Protein AF-A0A7Y2E2U6-F1 (afdb_monomer)

Solvent-accessible surface area (backbone atoms only — not comparable to full-atom values): 7460 Å² total; per-residue (Å²): 68,32,40,36,31,50,54,42,61,67,34,74,91,53,55,74,68,22,72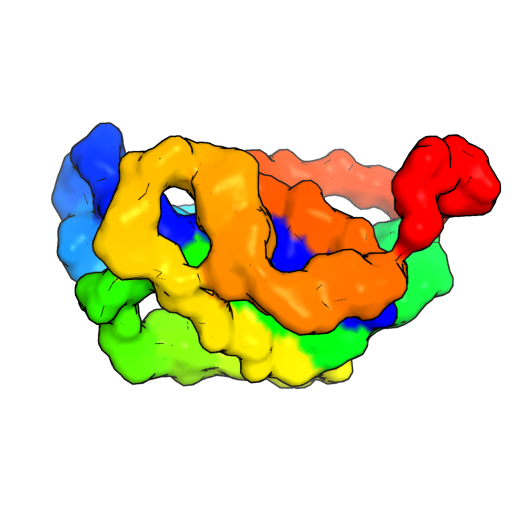,90,40,56,50,38,65,45,69,57,95,90,39,28,41,46,51,50,44,53,53,45,52,62,68,31,45,85,62,67,49,47,32,39,37,38,22,30,28,76,87,66,57,66,69,61,53,52,53,50,36,53,52,27,52,78,64,73,20,45,64,43,80,27,62,33,84,66,92,78,48,67,68,52,35,56,57,44,45,51,80,69,62,70,57,60,62,46,81,46,60,38,86,64,86,73,87,77,76,80,76,54,84,67,91,83,56,96,73,112

Secondary structure (DSSP, 8-state):
-EEEEE-----GGGTTTTTTS-GGGSEETTEEHHHHHHHHHHHH-SS---EEEEEE-TT--HHHHHHHHHHHHTTTPEEEEEE-SS---HHHHHHTTGGGGSSSEEE--TT------S----TT-S--

pLDDT: mean 88.83, std 9.14, range [44.94, 97.56]

Mean predicted aligned error: 5.04 Å

Sequence (128 aa):
MRLIIPMAGRGTRVRPHSHVTPKPLLPVCGKSMVERIVETFAAVLPRPLTEGVFVLGPDFGQDVRDQLTEICGRFDMQARFAVQETALGTAHAVACAGDALDGEGIVVFADTLFFMEPGVDLDDADVV

Radius of gyration: 14.2 Å; Cα contacts (8 Å, |Δi|>4): 212; chains: 1; bounding box: 33×37×33 Å

Structure (mmCIF, N/CA/C/O backbone):
data_AF-A0A7Y2E2U6-F1
#
_entry.id   AF-A0A7Y2E2U6-F1
#
loop_
_atom_site.group_PDB
_atom_site.id
_atom_site.type_symbol
_atom_site.label_atom_id
_atom_site.label_alt_id
_atom_site.label_comp_id
_atom_site.label_asym_id
_atom_site.label_entity_id
_atom_site.label_seq_id
_atom_site.pdbx_PDB_ins_code
_atom_site.Cartn_x
_atom_site.Cartn_y
_atom_site.Cartn_z
_atom_site.occupancy
_atom_site.B_iso_or_equiv
_atom_site.auth_seq_id
_atom_site.auth_comp_id
_atom_site.auth_asym_id
_atom_site.auth_atom_id
_atom_site.pdbx_PDB_model_num
ATOM 1 N N . MET A 1 1 ? -5.453 -7.310 -11.935 1.00 90.81 1 MET A N 1
ATOM 2 C CA . MET A 1 1 ? -5.142 -7.988 -10.652 1.00 90.81 1 MET A CA 1
ATOM 3 C C . MET A 1 1 ? -4.870 -6.940 -9.582 1.00 90.81 1 MET A C 1
ATOM 5 O O . MET A 1 1 ? -4.409 -5.853 -9.925 1.00 90.81 1 MET A O 1
ATOM 9 N N . ARG A 1 2 ? -5.176 -7.219 -8.311 1.00 94.75 2 ARG A N 1
ATOM 10 C CA . ARG A 1 2 ? -5.017 -6.246 -7.213 1.00 94.75 2 ARG A CA 1
ATOM 11 C C . ARG A 1 2 ? -3.763 -6.520 -6.386 1.00 94.75 2 ARG A C 1
ATOM 13 O O . ARG A 1 2 ? -3.442 -7.673 -6.119 1.00 94.75 2 ARG A O 1
ATOM 20 N N . LEU A 1 3 ? -3.082 -5.467 -5.949 1.00 95.75 3 LEU A N 1
ATOM 21 C CA . LEU A 1 3 ? -1.964 -5.546 -5.011 1.00 95.75 3 LEU A CA 1
ATOM 22 C C . LEU A 1 3 ? -2.402 -4.970 -3.665 1.00 95.75 3 LEU A C 1
ATOM 24 O O . LEU A 1 3 ? -2.608 -3.765 -3.546 1.00 95.75 3 LEU A O 1
ATOM 28 N N . ILE A 1 4 ? -2.553 -5.819 -2.654 1.00 96.25 4 ILE A N 1
ATOM 29 C CA . ILE A 1 4 ? -3.056 -5.445 -1.331 1.00 96.25 4 ILE A CA 1
ATOM 30 C C . ILE A 1 4 ? -1.879 -5.317 -0.369 1.00 96.25 4 ILE A C 1
ATOM 32 O O . ILE A 1 4 ? -1.147 -6.279 -0.136 1.00 96.25 4 ILE A O 1
ATOM 36 N N . ILE A 1 5 ? -1.704 -4.133 0.215 1.00 95.62 5 ILE A N 1
ATOM 37 C CA . ILE A 1 5 ? -0.571 -3.804 1.081 1.00 95.62 5 ILE A CA 1
ATOM 38 C C . ILE A 1 5 ? -1.087 -3.354 2.454 1.00 95.62 5 ILE A C 1
ATOM 40 O O . ILE A 1 5 ? -1.477 -2.194 2.640 1.00 95.62 5 ILE A O 1
ATOM 44 N N . PRO A 1 6 ? -1.087 -4.255 3.455 1.00 94.62 6 PRO A N 1
ATOM 45 C CA . PRO A 1 6 ? -1.393 -3.894 4.829 1.00 94.62 6 PRO A CA 1
ATOM 46 C C . PRO A 1 6 ? -0.298 -3.007 5.429 1.00 94.62 6 PRO A C 1
ATOM 48 O O . PRO A 1 6 ? 0.846 -3.436 5.587 1.00 94.62 6 PRO A O 1
ATOM 51 N N . MET A 1 7 ? -0.643 -1.772 5.800 1.00 91.75 7 MET A N 1
ATOM 52 C CA . MET A 1 7 ? 0.312 -0.787 6.322 1.00 91.75 7 MET A CA 1
ATOM 53 C C . MET A 1 7 ? -0.229 0.071 7.477 1.00 91.75 7 MET A C 1
ATOM 55 O O . MET A 1 7 ? 0.307 1.134 7.783 1.00 91.75 7 MET A O 1
ATOM 59 N N . ALA A 1 8 ? -1.252 -0.415 8.180 1.00 89.31 8 ALA A N 1
ATOM 60 C CA . ALA A 1 8 ? -1.882 0.300 9.288 1.00 89.31 8 ALA A CA 1
ATOM 61 C C . ALA A 1 8 ? -1.017 0.398 10.560 1.00 89.31 8 ALA A C 1
ATOM 63 O O . ALA A 1 8 ? -1.297 1.186 11.464 1.00 89.31 8 ALA A O 1
ATOM 64 N N . GLY A 1 9 ? 0.059 -0.387 10.645 1.00 85.38 9 GLY A N 1
ATOM 65 C CA . GLY A 1 9 ? 0.958 -0.388 11.793 1.00 85.38 9 GLY A CA 1
ATOM 66 C C . GLY A 1 9 ? 1.727 0.928 11.957 1.00 85.38 9 GLY A C 1
ATOM 67 O O . GLY A 1 9 ? 2.424 1.382 11.054 1.00 85.38 9 GLY A O 1
ATOM 68 N N . ARG A 1 10 ? 1.721 1.480 13.176 1.00 81.69 10 ARG A N 1
ATOM 69 C CA . ARG A 1 10 ? 2.420 2.733 13.543 1.00 81.69 10 ARG A CA 1
ATOM 70 C C . ARG A 1 10 ? 3.957 2.662 13.546 1.00 81.69 10 ARG A C 1
ATOM 72 O O . ARG A 1 10 ? 4.613 3.625 13.931 1.00 81.69 10 ARG A O 1
ATOM 79 N N . GLY A 1 11 ? 4.555 1.517 13.205 1.00 84.31 11 GLY A N 1
ATOM 80 C CA . GLY A 1 11 ? 6.012 1.367 13.093 1.00 84.31 11 GLY A CA 1
ATOM 81 C C . GLY A 1 11 ? 6.800 1.791 14.342 1.00 84.31 11 GLY A C 1
ATOM 82 O O . GLY A 1 11 ? 7.882 2.354 14.213 1.00 84.31 11 GLY A O 1
ATOM 83 N N . THR A 1 12 ? 6.279 1.568 15.552 1.00 88.31 12 THR A N 1
ATOM 84 C CA . THR A 1 12 ? 6.804 2.178 16.794 1.00 88.31 12 THR A CA 1
ATOM 85 C C . THR A 1 12 ? 8.269 1.852 17.092 1.00 88.31 12 THR A C 1
ATOM 87 O O . THR A 1 12 ? 8.958 2.666 17.699 1.00 88.31 12 THR A O 1
ATOM 90 N N . ARG A 1 13 ? 8.761 0.701 16.622 1.00 90.25 13 ARG A N 1
ATOM 91 C CA . ARG A 1 13 ? 10.153 0.251 16.795 1.00 90.25 13 ARG A CA 1
ATOM 92 C C . ARG A 1 13 ? 11.183 1.094 16.037 1.00 90.25 13 ARG A C 1
ATOM 94 O O . ARG A 1 13 ? 12.347 1.059 16.403 1.00 90.25 13 ARG A O 1
ATOM 101 N N . VAL A 1 14 ? 10.772 1.823 14.995 1.00 89.81 14 VAL A N 1
ATOM 102 C CA . VAL A 1 14 ? 11.668 2.655 14.163 1.00 89.81 14 VAL A CA 1
ATOM 103 C C . VAL A 1 14 ? 11.455 4.154 14.387 1.00 89.81 14 VAL A C 1
ATOM 105 O O . VAL A 1 14 ? 11.841 4.985 13.567 1.00 89.81 14 VAL A O 1
ATOM 108 N N . ARG A 1 15 ? 10.824 4.527 15.504 1.00 90.44 15 ARG A N 1
ATOM 109 C CA . ARG A 1 15 ? 10.749 5.930 15.925 1.00 90.44 15 ARG A CA 1
ATOM 110 C C . ARG A 1 15 ? 12.162 6.475 16.197 1.00 90.44 15 ARG A C 1
ATOM 112 O O . ARG A 1 15 ? 13.003 5.717 16.675 1.00 90.44 15 ARG A O 1
ATOM 119 N N . PRO A 1 16 ? 12.426 7.767 15.917 1.00 92.00 16 PRO A N 1
ATOM 120 C CA . PRO A 1 16 ? 11.468 8.815 15.538 1.00 92.00 16 PRO A CA 1
ATOM 121 C C . PRO A 1 16 ? 11.091 8.849 14.048 1.00 92.00 16 PRO A C 1
ATOM 123 O O . PRO A 1 16 ? 10.173 9.579 13.688 1.00 92.00 16 PRO A O 1
ATOM 126 N N . HIS A 1 17 ? 11.728 8.050 13.187 1.00 89.06 17 HIS A N 1
ATOM 127 C CA . HIS A 1 17 ? 11.501 8.100 11.737 1.00 89.06 17 HIS A CA 1
ATOM 128 C C . HIS A 1 17 ? 10.042 7.827 11.350 1.00 89.06 17 HIS A C 1
ATOM 130 O O . HIS A 1 17 ? 9.505 8.488 10.471 1.00 89.06 17 HIS A O 1
ATOM 136 N N . SER A 1 18 ? 9.370 6.915 12.057 1.00 88.25 18 SER A N 1
ATOM 137 C CA . SER A 1 18 ? 7.958 6.586 11.823 1.00 88.25 18 SER A CA 1
ATOM 138 C C . SER A 1 18 ? 6.946 7.472 12.560 1.00 88.25 18 SER A C 1
ATOM 140 O O . SER A 1 18 ? 5.766 7.130 12.630 1.00 88.25 18 SER A O 1
ATOM 142 N N . HIS A 1 19 ? 7.379 8.570 13.190 1.00 84.00 19 HIS A N 1
ATOM 143 C CA . HIS A 1 19 ? 6.476 9.393 14.000 1.00 84.00 19 HIS A CA 1
ATOM 144 C C . HIS A 1 19 ? 5.466 10.172 13.148 1.00 84.00 19 HIS A C 1
ATOM 146 O O . HIS A 1 19 ? 4.302 10.268 13.523 1.00 84.00 19 HIS A O 1
ATOM 152 N N . VAL A 1 20 ? 5.919 10.723 12.020 1.00 81.25 20 VAL A N 1
ATOM 153 C CA . VAL A 1 20 ? 5.102 11.537 11.098 1.00 81.25 20 VAL A CA 1
ATOM 154 C C . VAL A 1 20 ? 4.956 10.905 9.713 1.00 81.25 20 VAL A C 1
ATOM 156 O O . VAL A 1 20 ? 4.101 11.311 8.938 1.00 81.25 20 VAL A O 1
ATOM 159 N N . THR A 1 21 ? 5.761 9.886 9.412 1.00 84.44 21 THR A N 1
ATOM 160 C CA . THR A 1 21 ? 5.754 9.169 8.135 1.00 84.44 21 THR A CA 1
ATOM 161 C C . THR A 1 21 ? 5.490 7.689 8.408 1.00 84.44 21 THR A C 1
ATOM 163 O O . THR A 1 21 ? 6.174 7.109 9.253 1.00 84.44 21 THR A O 1
ATOM 166 N N . PRO A 1 22 ? 4.533 7.029 7.730 1.00 87.50 22 PRO A N 1
ATOM 167 C CA . PRO A 1 22 ? 4.351 5.587 7.871 1.00 87.50 22 PRO A CA 1
ATOM 168 C C . PRO A 1 22 ? 5.658 4.846 7.576 1.00 87.50 22 PRO A C 1
ATOM 170 O O . PRO A 1 22 ? 6.342 5.187 6.612 1.00 87.50 22 PRO A O 1
ATOM 173 N N . LYS A 1 23 ? 5.977 3.788 8.343 1.00 90.38 23 LYS A N 1
ATOM 174 C CA . LYS A 1 23 ? 7.172 2.955 8.090 1.00 90.38 23 LYS A CA 1
ATOM 175 C C . LYS A 1 23 ? 7.304 2.611 6.596 1.00 90.38 23 LYS A C 1
ATOM 177 O O . LYS A 1 23 ? 8.380 2.857 6.070 1.00 90.38 23 LYS A O 1
ATOM 182 N N . PRO A 1 24 ? 6.256 2.143 5.890 1.00 91.19 24 PRO A N 1
ATOM 183 C CA . PRO A 1 24 ? 6.378 1.750 4.482 1.00 91.19 24 PRO A CA 1
ATOM 184 C C . PRO A 1 24 ? 6.719 2.875 3.496 1.00 91.19 24 PRO A C 1
ATOM 186 O O . PRO A 1 24 ? 7.220 2.604 2.406 1.00 91.19 24 PRO A O 1
ATOM 189 N N . LEU A 1 25 ? 6.496 4.135 3.874 1.00 92.12 25 LEU A N 1
ATOM 190 C CA . LEU A 1 25 ? 6.876 5.292 3.063 1.00 92.12 25 LEU A CA 1
ATOM 191 C C . LEU A 1 25 ? 8.295 5.796 3.352 1.00 92.12 25 LEU A C 1
ATOM 193 O O . LEU A 1 25 ? 8.784 6.675 2.645 1.00 92.12 25 LEU A O 1
ATOM 197 N N . LEU A 1 26 ? 8.984 5.233 4.350 1.00 92.31 26 LEU A N 1
ATOM 198 C CA . LEU A 1 26 ? 10.376 5.582 4.612 1.00 92.31 26 LEU A CA 1
ATOM 199 C C . LEU A 1 26 ? 11.265 5.180 3.422 1.00 92.31 26 LEU A C 1
ATOM 201 O O . LEU A 1 26 ? 11.112 4.076 2.884 1.00 92.31 26 LEU A O 1
ATOM 205 N N . PRO A 1 27 ? 12.205 6.051 3.012 1.00 92.06 27 PRO A N 1
ATOM 206 C CA . PRO A 1 27 ? 13.066 5.784 1.874 1.00 92.06 27 PRO A CA 1
ATOM 207 C C . PRO A 1 27 ? 14.115 4.718 2.204 1.00 92.06 27 PRO A C 1
ATOM 209 O O . PRO A 1 27 ? 14.798 4.776 3.225 1.00 92.06 27 PRO A O 1
ATOM 212 N N . VAL A 1 28 ? 14.295 3.783 1.277 1.00 90.12 28 VAL A N 1
ATOM 213 C CA . VAL A 1 28 ? 15.370 2.792 1.251 1.00 90.12 28 VAL A CA 1
ATOM 214 C C . VAL A 1 28 ? 16.088 2.936 -0.087 1.00 90.12 28 VAL A C 1
ATOM 216 O O . VAL A 1 28 ? 15.506 2.711 -1.151 1.00 90.12 28 VAL A O 1
ATOM 219 N N . CYS A 1 29 ? 17.353 3.360 -0.049 1.00 89.88 29 CYS A N 1
ATOM 220 C CA . CYS A 1 29 ? 18.163 3.641 -1.242 1.00 89.88 29 CYS A CA 1
ATOM 221 C C . CYS A 1 29 ? 17.440 4.555 -2.258 1.00 89.88 29 CYS A C 1
ATOM 223 O O . CYS A 1 29 ? 17.352 4.227 -3.438 1.00 89.88 29 CYS A O 1
ATOM 225 N N . GLY A 1 30 ? 16.857 5.664 -1.785 1.00 91.12 30 GLY A N 1
ATOM 226 C CA . GLY A 1 30 ? 16.251 6.710 -2.624 1.00 91.12 30 GLY A CA 1
ATOM 227 C C . GLY A 1 30 ? 14.793 6.500 -3.059 1.00 91.12 30 GLY A C 1
ATOM 228 O O . GLY A 1 30 ? 14.204 7.437 -3.582 1.00 91.12 30 GLY A O 1
ATOM 229 N N . LYS A 1 31 ? 14.195 5.328 -2.809 1.00 93.19 31 LYS A N 1
ATOM 230 C CA . LYS A 1 31 ? 12.777 5.022 -3.096 1.00 93.19 31 LYS A CA 1
ATOM 231 C C . LYS A 1 31 ? 12.068 4.544 -1.837 1.00 93.19 31 LYS A C 1
ATOM 233 O O . LYS A 1 31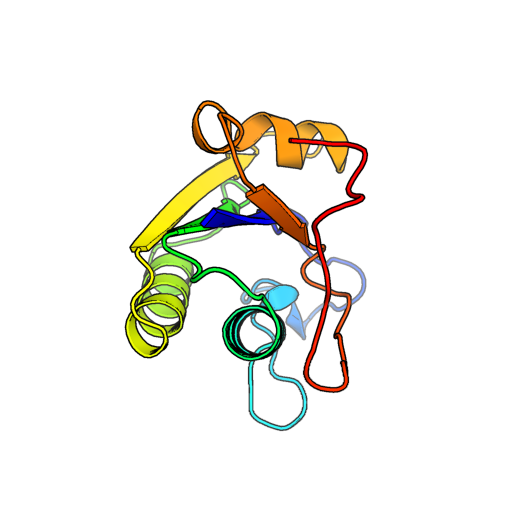 ? 12.714 3.927 -0.988 1.00 93.19 31 LYS A O 1
ATOM 238 N N . SER A 1 32 ? 10.768 4.792 -1.699 1.00 93.94 32 SER A N 1
ATOM 239 C CA . SER A 1 32 ? 10.014 4.263 -0.546 1.00 93.94 32 SER A CA 1
ATOM 240 C C . SER A 1 32 ? 9.897 2.732 -0.598 1.00 93.94 32 SER A C 1
ATOM 242 O O . SER A 1 32 ? 10.008 2.136 -1.672 1.00 93.94 32 SER A O 1
ATOM 244 N N . MET A 1 33 ? 9.678 2.067 0.544 1.00 93.50 33 MET A N 1
ATOM 245 C CA . MET A 1 33 ? 9.488 0.606 0.545 1.00 93.50 33 MET A CA 1
ATOM 246 C C . MET A 1 33 ? 8.260 0.197 -0.275 1.00 93.50 33 MET A C 1
ATOM 248 O O . MET A 1 33 ? 8.349 -0.745 -1.059 1.00 93.50 33 MET A O 1
ATOM 252 N N . VAL A 1 34 ? 7.154 0.941 -0.165 1.00 93.94 34 VAL A N 1
ATOM 253 C CA . VAL A 1 3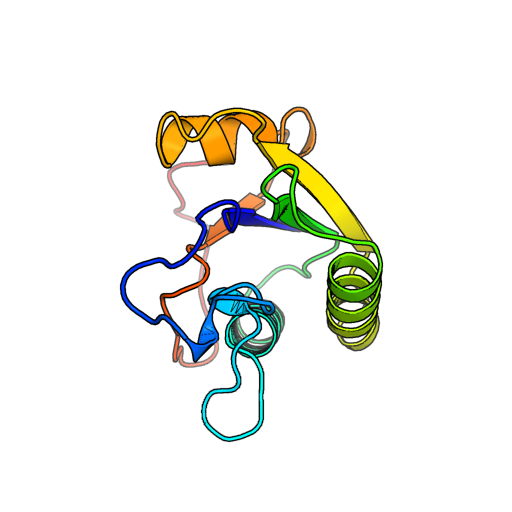4 ? 5.944 0.693 -0.971 1.00 93.94 34 VAL A CA 1
ATOM 254 C C . VAL A 1 34 ? 6.216 0.855 -2.461 1.00 93.94 34 VAL A C 1
ATOM 256 O O . VAL A 1 34 ? 5.831 -0.007 -3.238 1.00 93.94 34 VAL A O 1
ATOM 259 N N . GLU A 1 35 ? 6.904 1.920 -2.866 1.00 94.50 35 GLU A N 1
ATOM 260 C CA . GLU A 1 35 ? 7.254 2.140 -4.272 1.00 94.50 35 GLU A CA 1
ATOM 261 C C . GLU A 1 35 ? 8.060 0.979 -4.852 1.00 94.50 35 GLU A C 1
ATOM 263 O O . GLU A 1 35 ? 7.762 0.528 -5.952 1.00 94.50 35 GLU A O 1
ATOM 268 N N . ARG A 1 36 ? 9.030 0.452 -4.098 1.00 93.62 36 ARG A N 1
A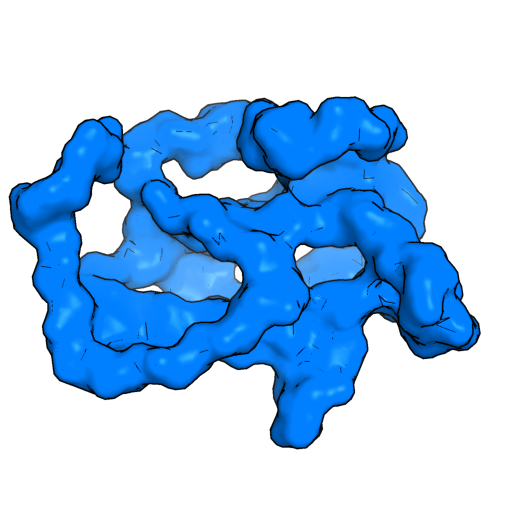TOM 269 C CA . ARG A 1 36 ? 9.808 -0.720 -4.522 1.00 93.62 36 ARG A CA 1
ATOM 270 C C . ARG A 1 36 ? 8.945 -1.965 -4.665 1.00 93.62 36 ARG A C 1
ATOM 272 O O . ARG A 1 36 ? 9.148 -2.728 -5.597 1.00 93.62 36 ARG A O 1
ATOM 279 N N . ILE A 1 37 ? 7.999 -2.176 -3.752 1.00 93.31 37 ILE A N 1
ATOM 280 C CA . ILE A 1 37 ? 7.060 -3.298 -3.837 1.00 93.31 37 ILE A CA 1
ATOM 281 C C . ILE A 1 37 ? 6.213 -3.161 -5.106 1.00 93.31 37 ILE A C 1
ATOM 283 O O . ILE A 1 37 ? 6.176 -4.089 -5.907 1.00 93.31 37 ILE A O 1
ATOM 287 N N . VAL A 1 38 ? 5.589 -2.001 -5.326 1.00 93.38 38 VAL A N 1
ATOM 288 C CA . VAL A 1 38 ? 4.775 -1.751 -6.526 1.00 93.38 38 VAL A CA 1
ATOM 289 C C . VAL A 1 38 ? 5.603 -1.958 -7.797 1.00 93.38 38 VAL A C 1
ATOM 291 O O . VAL A 1 38 ? 5.170 -2.691 -8.678 1.00 93.38 38 VAL A O 1
ATOM 294 N N . GLU A 1 39 ? 6.816 -1.402 -7.858 1.00 92.69 39 GLU A N 1
ATOM 295 C CA . GLU A 1 39 ? 7.741 -1.558 -8.988 1.00 92.69 39 GLU A CA 1
ATOM 296 C C . GLU A 1 39 ? 8.103 -3.024 -9.252 1.00 92.69 39 GLU A C 1
ATOM 298 O O . GLU A 1 39 ? 7.991 -3.488 -10.386 1.00 92.69 39 GLU A O 1
ATOM 303 N N . THR A 1 40 ? 8.502 -3.769 -8.215 1.00 91.06 40 THR A N 1
ATOM 304 C CA . THR A 1 40 ? 8.881 -5.179 -8.357 1.00 91.06 40 THR A CA 1
ATOM 305 C C . THR A 1 40 ? 7.708 -6.004 -8.877 1.00 91.06 40 THR A C 1
ATOM 307 O O . THR A 1 40 ? 7.860 -6.725 -9.859 1.00 91.06 40 THR A O 1
ATOM 310 N N . PHE A 1 41 ? 6.530 -5.897 -8.259 1.00 90.88 41 PHE A N 1
ATOM 311 C CA . PHE A 1 41 ? 5.380 -6.709 -8.659 1.00 90.88 41 PHE A CA 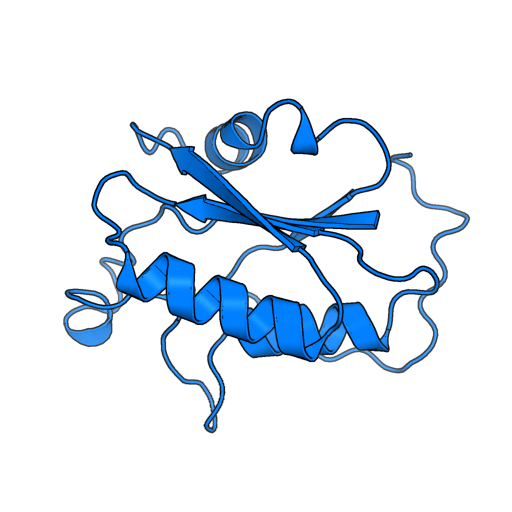1
ATOM 312 C C . PHE A 1 41 ? 4.805 -6.285 -10.017 1.00 90.88 41 PHE A C 1
ATOM 314 O O . PHE A 1 41 ? 4.401 -7.151 -10.789 1.00 90.88 41 PHE A O 1
ATOM 321 N N . ALA A 1 42 ? 4.836 -4.997 -10.366 1.00 90.06 42 ALA A N 1
ATOM 322 C CA . ALA A 1 42 ? 4.459 -4.546 -11.705 1.00 90.06 42 ALA A CA 1
ATOM 323 C C . ALA A 1 42 ? 5.385 -5.111 -12.799 1.00 90.06 42 ALA A C 1
ATOM 325 O O . ALA A 1 42 ? 4.929 -5.353 -13.913 1.00 90.06 42 ALA A O 1
ATOM 326 N N . ALA A 1 43 ? 6.666 -5.340 -12.490 1.00 89.00 43 ALA A N 1
ATOM 327 C CA . ALA A 1 43 ? 7.643 -5.846 -13.452 1.00 89.00 43 ALA A CA 1
ATOM 328 C C . ALA A 1 43 ? 7.634 -7.375 -13.622 1.00 89.00 43 ALA A C 1
ATOM 330 O O . ALA A 1 43 ? 7.965 -7.867 -14.699 1.00 89.00 43 ALA A O 1
ATOM 331 N N . VAL A 1 44 ? 7.322 -8.132 -12.565 1.00 87.25 44 VAL A N 1
ATOM 332 C CA . VAL A 1 44 ? 7.531 -9.595 -12.551 1.00 87.25 44 VAL A CA 1
ATOM 333 C C . VAL A 1 44 ? 6.270 -10.420 -12.761 1.00 87.25 44 VAL A C 1
ATOM 335 O O . VAL A 1 44 ? 6.374 -11.598 -13.102 1.00 87.25 44 VAL A O 1
ATOM 338 N N . LEU A 1 45 ? 5.094 -9.835 -12.526 1.00 86.25 45 LEU A N 1
ATOM 339 C CA . LEU A 1 45 ? 3.842 -10.568 -12.615 1.00 86.25 45 LEU A CA 1
ATOM 340 C C . LEU A 1 45 ? 3.429 -10.766 -14.080 1.00 86.25 45 LEU A C 1
ATOM 342 O O . LEU A 1 45 ? 3.518 -9.831 -14.875 1.00 86.25 45 LEU A O 1
ATOM 346 N N . PRO A 1 46 ? 2.906 -11.951 -14.441 1.00 82.12 46 PRO A N 1
ATOM 347 C CA . PRO A 1 46 ? 2.509 -12.259 -15.816 1.00 82.12 46 PRO A CA 1
ATOM 348 C C . PRO A 1 46 ? 1.259 -11.485 -16.261 1.00 82.12 46 PRO A C 1
ATOM 350 O O . PRO A 1 46 ? 0.990 -11.354 -17.454 1.00 82.12 46 PRO A O 1
ATOM 353 N N . ARG A 1 47 ? 0.478 -10.972 -15.302 1.00 86.50 47 ARG A N 1
ATOM 354 C CA . ARG A 1 47 ? -0.741 -10.188 -15.521 1.00 86.50 47 ARG A CA 1
ATOM 355 C C . ARG A 1 47 ? -0.575 -8.791 -14.917 1.00 86.50 47 ARG A C 1
ATOM 357 O O . ARG A 1 47 ? -0.042 -8.682 -13.811 1.00 86.50 47 ARG A O 1
ATOM 364 N N . PRO A 1 48 ? -1.072 -7.731 -15.579 1.00 89.62 48 PRO A N 1
ATOM 365 C CA . PRO A 1 48 ? -0.918 -6.373 -15.082 1.00 89.62 48 PRO A CA 1
ATOM 366 C C . PRO A 1 48 ? -1.688 -6.155 -13.776 1.00 89.62 48 PRO A C 1
ATOM 368 O O . PRO A 1 48 ? -2.828 -6.611 -13.579 1.00 89.62 48 PRO A O 1
ATOM 371 N N . LEU A 1 49 ? -1.056 -5.400 -12.885 1.00 93.50 49 LEU A N 1
ATOM 372 C CA . LEU A 1 49 ? -1.719 -4.838 -11.723 1.00 93.50 49 LEU A CA 1
ATOM 373 C C . LEU A 1 49 ? -2.619 -3.687 -12.173 1.00 93.50 49 LEU A C 1
ATOM 375 O O . LEU A 1 49 ? -2.210 -2.833 -12.947 1.00 93.50 49 LEU A O 1
ATOM 379 N N . THR A 1 50 ? -3.856 -3.677 -11.691 1.00 95.12 50 THR A N 1
ATOM 380 C CA . THR A 1 50 ? -4.861 -2.659 -12.034 1.00 95.12 50 THR A CA 1
ATOM 381 C C . THR A 1 50 ? -5.168 -1.746 -10.853 1.00 95.12 50 THR A C 1
ATOM 383 O O . THR A 1 50 ? -5.581 -0.606 -11.042 1.00 95.12 50 THR A O 1
ATOM 386 N N . GLU A 1 51 ? -4.974 -2.238 -9.627 1.00 96.06 51 GLU A N 1
ATOM 387 C CA . GLU A 1 51 ? -5.303 -1.514 -8.401 1.00 96.06 51 GLU A CA 1
ATOM 388 C C . GLU A 1 51 ? -4.288 -1.818 -7.292 1.00 96.06 51 GLU A C 1
ATOM 390 O O . GLU A 1 51 ? -3.952 -2.980 -7.053 1.00 96.06 51 GLU A O 1
ATOM 395 N N . GLY A 1 52 ? -3.814 -0.774 -6.613 1.00 97.06 52 GLY A N 1
ATOM 396 C CA . GLY A 1 52 ? -3.059 -0.848 -5.366 1.00 97.06 52 GLY A CA 1
ATOM 397 C C . GLY A 1 52 ? -3.974 -0.525 -4.187 1.00 97.06 52 GLY A C 1
ATOM 398 O O . GLY A 1 52 ? -4.486 0.589 -4.085 1.00 97.06 52 GLY A O 1
ATOM 399 N N . VAL A 1 53 ? -4.187 -1.492 -3.300 1.00 97.06 53 VAL A N 1
ATOM 400 C CA . VAL A 1 53 ? -5.089 -1.392 -2.149 1.00 97.06 53 VAL A CA 1
ATOM 401 C C . VAL A 1 53 ? -4.261 -1.236 -0.883 1.00 97.06 53 VAL A C 1
ATOM 403 O O . VAL A 1 53 ? -3.635 -2.185 -0.411 1.00 97.06 53 VAL A O 1
ATOM 406 N N . PHE A 1 54 ? -4.267 -0.044 -0.299 1.00 96.25 54 PHE A N 1
ATOM 407 C CA . PHE A 1 54 ? -3.472 0.271 0.885 1.00 96.25 54 PHE A CA 1
ATOM 408 C C . PHE A 1 54 ? -4.357 0.290 2.125 1.00 96.25 54 PHE A C 1
ATOM 410 O O . PHE A 1 54 ? -5.284 1.098 2.225 1.00 96.25 54 PHE A O 1
ATOM 417 N N . VAL A 1 55 ? -4.063 -0.584 3.089 1.00 95.50 55 VAL A N 1
ATOM 418 C CA . VAL A 1 55 ? -4.783 -0.608 4.369 1.00 95.50 55 VAL A CA 1
ATOM 419 C C . VAL A 1 55 ? -4.038 0.274 5.359 1.00 95.50 55 VAL A C 1
ATOM 421 O O . VAL A 1 55 ? -2.951 -0.078 5.822 1.00 95.50 55 VAL A O 1
ATOM 424 N N . LEU A 1 56 ? -4.623 1.421 5.673 1.00 93.62 56 LEU A N 1
ATOM 425 C CA . LEU A 1 56 ? -4.057 2.474 6.509 1.00 93.62 56 LEU A CA 1
ATOM 426 C C . LEU A 1 56 ? -4.663 2.434 7.919 1.00 93.62 56 LEU A C 1
ATOM 428 O O . LEU A 1 56 ? -5.787 1.992 8.111 1.00 93.62 56 LEU A O 1
ATOM 432 N N . GLY A 1 57 ? -3.925 2.907 8.920 1.00 91.06 57 GLY A N 1
ATOM 433 C CA . GLY A 1 57 ? -4.491 3.255 10.223 1.00 91.06 57 GLY A CA 1
ATOM 434 C C . GLY A 1 57 ? -5.252 4.588 10.154 1.00 91.06 57 GLY A C 1
ATOM 435 O O . GLY A 1 57 ? -5.036 5.358 9.212 1.00 91.06 57 GLY A O 1
ATOM 436 N N . PRO A 1 58 ? -6.097 4.898 11.151 1.00 87.69 58 PRO A N 1
ATOM 437 C CA . PRO A 1 58 ? -6.956 6.089 11.142 1.00 87.69 58 PRO A CA 1
ATOM 438 C C . PRO A 1 58 ? -6.172 7.408 11.180 1.00 87.69 58 PRO A C 1
ATOM 440 O O . PRO A 1 58 ? -6.665 8.443 10.747 1.00 87.69 58 PRO A O 1
ATOM 443 N N . ASP A 1 59 ? -4.930 7.372 11.664 1.00 83.19 59 ASP A N 1
ATOM 444 C CA . ASP A 1 59 ? -4.095 8.560 11.859 1.00 83.19 59 ASP A CA 1
ATOM 445 C C . ASP A 1 59 ? -3.386 9.049 10.584 1.00 83.19 59 ASP A C 1
ATOM 447 O O . ASP A 1 59 ? -2.674 10.054 10.626 1.00 83.19 59 ASP A O 1
ATOM 451 N N . PHE A 1 60 ? -3.496 8.332 9.460 1.00 80.56 60 PHE A N 1
ATOM 452 C CA . PHE A 1 60 ? -2.782 8.704 8.238 1.00 80.56 60 PHE A CA 1
ATOM 453 C C . PHE A 1 60 ? -3.576 9.716 7.402 1.00 80.56 60 PHE A C 1
ATOM 455 O O . PHE A 1 60 ? -4.693 9.446 6.959 1.00 80.56 60 PHE A O 1
ATOM 462 N N . GLY A 1 61 ? -2.965 10.886 7.187 1.00 84.19 61 GLY A N 1
ATOM 463 C CA . GLY A 1 61 ? -3.561 12.028 6.491 1.00 84.19 61 GLY A CA 1
ATOM 464 C C . GLY A 1 61 ? -3.562 11.935 4.960 1.00 84.19 61 GLY A C 1
ATOM 465 O O . GLY A 1 61 ? -3.142 10.938 4.370 1.00 84.19 61 GLY A O 1
ATOM 466 N N . GLN A 1 62 ? -4.036 13.010 4.321 1.00 90.88 62 GLN A N 1
ATOM 467 C CA . GLN A 1 62 ? -4.189 13.109 2.865 1.00 90.88 62 GLN A CA 1
ATOM 468 C C . GLN A 1 62 ? -2.851 12.998 2.118 1.00 90.88 62 GLN A C 1
ATOM 470 O O . GLN A 1 62 ? -2.789 12.278 1.130 1.00 90.88 62 GLN A O 1
ATOM 475 N N . ASP A 1 63 ? -1.770 13.578 2.645 1.00 92.19 63 ASP A N 1
ATOM 476 C CA . ASP A 1 63 ? -0.438 13.542 2.016 1.00 92.19 63 ASP A CA 1
ATOM 477 C C . ASP A 1 63 ? 0.045 12.108 1.724 1.00 92.19 63 ASP A C 1
ATOM 479 O O . ASP A 1 63 ? 0.630 11.827 0.679 1.00 92.19 63 ASP A O 1
ATOM 483 N N . VAL A 1 64 ? -0.246 11.167 2.632 1.00 92.25 64 VAL A N 1
ATOM 484 C CA . VAL A 1 64 ? 0.073 9.739 2.456 1.00 92.25 64 VAL A CA 1
ATOM 485 C C . VAL A 1 64 ? -0.719 9.151 1.288 1.00 92.25 64 VAL A C 1
ATOM 487 O O . VAL A 1 64 ? -0.174 8.381 0.500 1.00 92.25 64 VAL A O 1
ATOM 490 N N . ARG A 1 65 ? -2.001 9.506 1.163 1.00 94.50 65 ARG A N 1
ATOM 491 C CA . ARG A 1 65 ? -2.875 9.035 0.079 1.00 94.50 65 ARG A CA 1
ATOM 492 C C . ARG A 1 65 ? -2.443 9.614 -1.263 1.00 94.50 65 ARG A C 1
ATOM 494 O O . ARG A 1 65 ? -2.412 8.878 -2.246 1.00 94.50 65 ARG A O 1
ATOM 501 N N . ASP A 1 66 ? -2.055 10.882 -1.292 1.00 96.06 66 ASP A N 1
ATOM 502 C CA . ASP A 1 66 ? -1.577 11.551 -2.502 1.00 96.06 66 ASP A CA 1
ATOM 503 C C . ASP A 1 66 ? -0.280 10.904 -3.000 1.00 96.06 66 ASP A C 1
ATOM 505 O O . ASP A 1 66 ? -0.199 10.509 -4.163 1.00 96.06 66 ASP A O 1
ATOM 509 N N . GLN A 1 67 ? 0.686 10.665 -2.104 1.00 95.12 67 GLN A N 1
ATOM 510 C CA . GLN A 1 67 ? 1.935 9.982 -2.453 1.00 95.12 67 GLN A CA 1
ATOM 511 C C . GLN A 1 67 ? 1.693 8.556 -2.977 1.00 95.12 67 GLN A C 1
ATOM 513 O O . GLN A 1 67 ? 2.306 8.134 -3.956 1.00 95.12 67 GLN A O 1
ATOM 518 N N . LEU A 1 68 ? 0.794 7.795 -2.346 1.00 96.06 68 LEU A N 1
ATOM 519 C CA . LEU A 1 68 ? 0.442 6.442 -2.796 1.00 96.06 68 LEU A CA 1
ATOM 520 C C . LEU A 1 68 ? -0.288 6.451 -4.148 1.00 96.06 68 LEU A C 1
ATOM 522 O O . LEU A 1 68 ? -0.070 5.558 -4.969 1.00 96.06 68 LEU A O 1
ATOM 526 N N . THR A 1 69 ? -1.111 7.471 -4.396 1.00 97.50 69 THR A N 1
ATOM 527 C CA . THR A 1 69 ? -1.789 7.684 -5.682 1.00 97.50 69 THR A CA 1
ATOM 528 C C . THR A 1 69 ? -0.783 8.005 -6.781 1.00 97.50 69 THR A C 1
ATOM 530 O O . THR A 1 69 ? -0.845 7.406 -7.852 1.00 97.50 69 THR A O 1
ATOM 533 N N . GLU A 1 70 ? 0.191 8.877 -6.507 1.00 97.56 70 GLU A N 1
ATOM 534 C CA . GLU A 1 70 ? 1.285 9.180 -7.435 1.00 97.56 70 GLU A CA 1
ATOM 535 C C . GLU A 1 70 ? 2.116 7.929 -7.747 1.00 97.56 70 GLU A C 1
ATOM 537 O O . GLU A 1 70 ? 2.403 7.650 -8.912 1.00 97.56 70 GLU A O 1
ATOM 542 N N . ILE A 1 71 ? 2.459 7.135 -6.722 1.00 96.31 71 ILE A N 1
ATOM 543 C CA . ILE A 1 71 ? 3.166 5.864 -6.912 1.00 96.31 71 ILE A CA 1
ATOM 544 C C . ILE A 1 71 ? 2.379 4.966 -7.867 1.00 96.31 71 ILE A C 1
ATOM 546 O O . ILE A 1 71 ? 2.962 4.527 -8.852 1.00 96.31 71 ILE A O 1
ATOM 550 N N . CYS A 1 72 ? 1.085 4.730 -7.621 1.00 97.06 72 CYS A N 1
ATOM 551 C CA . CYS A 1 72 ? 0.253 3.877 -8.478 1.00 97.06 72 CYS A CA 1
ATOM 552 C C . CYS A 1 72 ? 0.130 4.417 -9.909 1.00 97.06 72 CYS A C 1
ATOM 554 O O . CYS A 1 72 ? 0.248 3.648 -10.862 1.00 97.06 72 CYS A O 1
ATOM 556 N N . GLY A 1 73 ? -0.039 5.733 -10.071 1.00 97.25 73 GLY A N 1
ATOM 557 C CA . GLY A 1 73 ? -0.178 6.370 -11.381 1.00 97.25 73 GLY A CA 1
ATOM 558 C C . GLY A 1 73 ? 1.044 6.186 -12.284 1.00 97.25 73 GLY A C 1
ATOM 559 O O . GLY A 1 73 ? 0.893 6.074 -13.495 1.00 97.25 73 GLY A O 1
ATOM 560 N N . ARG A 1 74 ? 2.253 6.072 -11.715 1.00 96.06 74 ARG A N 1
ATOM 561 C CA . ARG A 1 74 ? 3.482 5.779 -12.482 1.00 96.06 74 ARG A CA 1
ATOM 562 C C . ARG A 1 74 ? 3.537 4.355 -13.049 1.00 96.06 74 ARG A C 1
ATOM 564 O O . ARG A 1 74 ? 4.398 4.089 -13.881 1.00 96.06 74 ARG A O 1
ATOM 571 N N . PHE A 1 75 ? 2.647 3.470 -12.602 1.00 94.50 75 PHE A N 1
ATOM 572 C CA . PHE A 1 75 ? 2.536 2.078 -13.047 1.00 94.50 75 PHE A CA 1
ATOM 573 C C . PHE A 1 75 ? 1.143 1.758 -13.620 1.00 94.50 75 PHE A C 1
ATOM 575 O O . PHE A 1 75 ? 0.750 0.596 -13.633 1.00 94.50 75 PHE A O 1
ATOM 582 N N . ASP A 1 76 ? 0.383 2.772 -14.055 1.00 95.19 76 ASP A N 1
ATOM 583 C CA . ASP A 1 76 ? -0.971 2.628 -14.623 1.00 95.19 76 ASP A CA 1
ATOM 584 C C . ASP A 1 76 ? -1.985 1.920 -13.693 1.00 95.19 76 ASP A C 1
ATOM 586 O O . ASP A 1 76 ? -2.954 1.302 -14.137 1.00 95.19 76 ASP A O 1
ATOM 590 N N . MET A 1 77 ? -1.790 2.041 -12.376 1.00 96.69 77 MET A N 1
ATOM 591 C CA . MET A 1 77 ? -2.658 1.461 -11.348 1.00 96.69 77 MET A CA 1
ATOM 592 C C . MET A 1 77 ? -3.565 2.517 -10.708 1.00 96.69 77 MET A C 1
ATOM 594 O O . MET A 1 77 ? -3.164 3.662 -10.492 1.00 96.69 77 MET A O 1
ATOM 598 N N . GLN A 1 78 ? -4.772 2.114 -10.310 1.00 97.06 78 GLN A N 1
ATOM 599 C CA . GLN A 1 78 ? -5.641 2.916 -9.443 1.00 97.06 78 GLN A CA 1
ATOM 600 C C . GLN A 1 78 ? -5.273 2.713 -7.969 1.00 97.06 78 GLN A C 1
ATOM 602 O O . GLN A 1 78 ? -4.999 1.592 -7.547 1.00 97.06 78 GLN A O 1
ATOM 607 N N . ALA A 1 79 ? -5.287 3.774 -7.163 1.00 97.12 79 ALA A N 1
ATOM 608 C CA . ALA A 1 79 ? -5.085 3.656 -5.720 1.00 97.12 79 ALA A CA 1
ATOM 609 C C . ALA A 1 79 ? -6.431 3.533 -4.992 1.00 97.12 79 ALA A C 1
ATOM 611 O O . ALA A 1 79 ? -7.314 4.380 -5.142 1.00 97.12 79 ALA A O 1
ATOM 612 N N . ARG A 1 80 ? -6.569 2.504 -4.153 1.00 96.38 80 ARG A N 1
ATOM 613 C CA . ARG A 1 80 ? -7.699 2.311 -3.237 1.00 96.38 80 ARG A CA 1
ATOM 614 C C . ARG A 1 80 ? -7.195 2.322 -1.801 1.00 96.38 80 ARG A C 1
ATOM 616 O O . ARG A 1 80 ? -6.154 1.753 -1.483 1.00 96.38 80 ARG A O 1
ATOM 623 N N . PHE A 1 81 ? -7.960 2.944 -0.912 1.00 95.50 81 PHE A N 1
ATOM 624 C CA . PHE A 1 81 ? -7.586 3.093 0.490 1.00 95.50 81 PHE A CA 1
ATOM 625 C C . PHE A 1 81 ? -8.633 2.456 1.391 1.00 95.50 81 PHE A C 1
ATOM 627 O O . PHE A 1 81 ? -9.798 2.853 1.371 1.00 95.50 81 PHE A O 1
ATOM 634 N N . ALA A 1 82 ? -8.196 1.506 2.206 1.00 95.19 82 ALA A N 1
ATOM 635 C CA . ALA A 1 82 ? -8.976 0.932 3.291 1.00 95.19 82 ALA A CA 1
ATOM 636 C C . ALA A 1 82 ? -8.448 1.446 4.634 1.00 95.19 82 ALA A C 1
ATOM 638 O O . ALA A 1 82 ? -7.283 1.837 4.743 1.00 95.19 82 ALA A O 1
ATOM 639 N N . VAL A 1 83 ? -9.293 1.435 5.663 1.00 94.81 83 VAL A N 1
ATOM 640 C CA . VAL A 1 83 ? -8.914 1.870 7.012 1.00 94.81 83 VAL A CA 1
ATOM 641 C C . VAL A 1 83 ? -9.064 0.709 7.986 1.00 94.81 83 VAL A C 1
ATOM 643 O O . VAL A 1 83 ? -10.107 0.065 8.051 1.00 94.81 83 VAL A O 1
ATOM 646 N N . GLN A 1 84 ? -8.012 0.453 8.757 1.00 94.88 84 GLN A N 1
ATOM 647 C CA . GLN A 1 84 ? -8.034 -0.415 9.923 1.00 94.88 84 GLN A CA 1
ATOM 648 C C . GLN A 1 84 ? -8.103 0.460 11.180 1.00 94.88 84 GLN A C 1
ATOM 650 O O . GLN A 1 84 ? -7.077 0.923 11.673 1.00 94.88 84 GLN A O 1
ATOM 655 N N . GLU A 1 85 ? -9.309 0.645 11.718 1.00 92.38 85 GLU A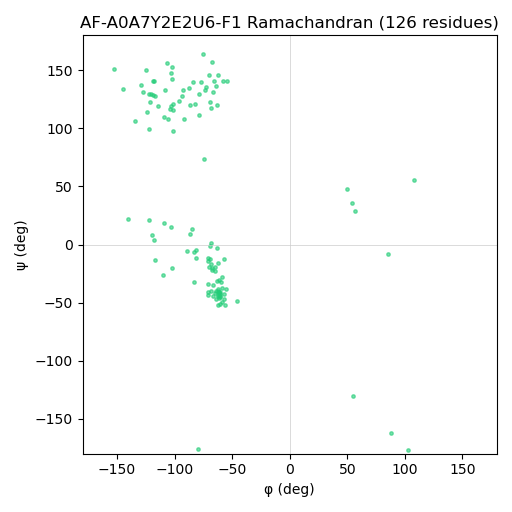 N 1
ATOM 656 C CA . GLU A 1 85 ? -9.553 1.460 12.921 1.00 92.38 85 GLU A CA 1
ATOM 657 C C . GLU A 1 85 ? -8.810 0.926 14.153 1.00 92.38 85 GLU A C 1
ATOM 659 O O . GLU A 1 85 ? -8.187 1.668 14.909 1.00 92.38 85 GLU A O 1
ATOM 664 N N . THR A 1 86 ? -8.854 -0.395 14.353 1.00 91.06 86 THR A N 1
ATOM 665 C CA . THR A 1 86 ? -8.200 -1.069 15.481 1.00 91.06 86 THR A CA 1
ATOM 666 C C . THR A 1 86 ? -7.185 -2.088 14.980 1.00 91.06 86 THR A C 1
ATOM 668 O O . THR A 1 86 ? -7.498 -2.961 14.166 1.00 91.06 86 THR A O 1
ATOM 671 N N . ALA A 1 87 ? -5.962 -2.015 15.506 1.00 89.31 87 ALA A N 1
ATOM 672 C CA . ALA A 1 87 ? -4.870 -2.922 15.166 1.00 89.31 87 ALA A CA 1
ATOM 673 C C . ALA A 1 87 ? -5.055 -4.313 15.813 1.00 89.31 87 ALA A C 1
ATOM 675 O O . ALA A 1 87 ? -4.354 -4.671 16.756 1.00 89.31 87 ALA A O 1
ATOM 676 N N . LEU A 1 88 ? -5.990 -5.110 15.284 1.00 92.56 88 LEU A N 1
ATOM 677 C 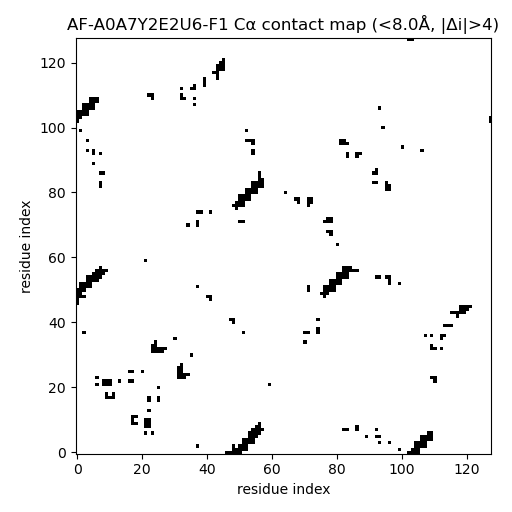CA . LEU A 1 88 ? -6.268 -6.495 15.713 1.00 92.56 88 LEU A CA 1
ATOM 678 C C . LEU A 1 88 ? -5.359 -7.538 15.034 1.00 92.56 88 LEU A C 1
ATOM 680 O O . LEU A 1 88 ? -5.616 -8.737 15.088 1.00 92.56 88 LEU A O 1
ATOM 684 N N . GLY A 1 89 ? -4.291 -7.079 14.381 1.00 90.06 89 GLY A N 1
ATOM 685 C CA . GLY A 1 89 ? -3.315 -7.920 13.700 1.00 90.06 89 GLY A CA 1
ATOM 686 C C . GLY A 1 89 ? -3.466 -7.947 12.181 1.00 90.06 89 GLY A C 1
ATOM 687 O O . GLY A 1 89 ? -4.274 -7.236 11.578 1.00 90.06 89 GLY A O 1
ATOM 688 N N . THR A 1 90 ? -2.623 -8.768 11.564 1.00 89.38 90 THR A N 1
ATOM 689 C CA . THR A 1 90 ? -2.394 -8.779 10.119 1.00 89.38 90 THR A CA 1
ATOM 690 C C . THR A 1 90 ? -3.573 -9.330 9.325 1.00 89.38 90 THR A C 1
ATOM 692 O O . THR A 1 90 ? -3.974 -8.720 8.340 1.00 89.38 90 THR A O 1
ATOM 695 N N . ALA A 1 91 ? -4.175 -10.433 9.778 1.00 92.62 91 ALA A N 1
ATOM 696 C CA . ALA A 1 91 ? -5.358 -11.001 9.130 1.00 92.62 91 ALA A CA 1
ATOM 697 C C . ALA A 1 91 ? -6.530 -10.008 9.133 1.00 92.62 91 ALA A C 1
ATOM 699 O O . ALA A 1 91 ? -7.186 -9.824 8.115 1.00 92.62 91 ALA A O 1
ATOM 700 N N . HIS A 1 92 ? -6.730 -9.294 10.246 1.00 94.81 92 HIS A N 1
ATOM 701 C CA . HIS A 1 92 ? -7.720 -8.222 10.321 1.00 94.81 92 HIS A CA 1
ATOM 702 C C . HIS A 1 92 ? -7.401 -7.084 9.346 1.00 94.81 92 HIS A C 1
ATOM 704 O O . HIS A 1 92 ? -8.306 -6.562 8.712 1.00 94.81 92 HIS A O 1
ATOM 710 N N . ALA A 1 93 ? -6.126 -6.712 9.187 1.00 93.38 93 ALA A N 1
ATOM 711 C CA . ALA A 1 93 ? -5.745 -5.668 8.238 1.00 93.38 93 ALA A CA 1
ATOM 712 C C . ALA A 1 93 ? -6.094 -6.072 6.800 1.00 93.38 93 ALA A C 1
ATOM 714 O O . ALA A 1 93 ? -6.664 -5.273 6.069 1.00 93.38 93 ALA A O 1
ATOM 715 N N . VAL A 1 94 ? -5.819 -7.320 6.416 1.00 94.31 94 VAL A N 1
ATOM 716 C CA . VAL A 1 94 ? -6.226 -7.851 5.107 1.00 94.31 94 VAL A CA 1
ATOM 717 C C . VAL A 1 94 ? -7.751 -7.862 4.977 1.00 94.31 94 VAL A C 1
ATOM 719 O O . VAL A 1 94 ? -8.265 -7.388 3.972 1.00 94.31 94 VAL A O 1
ATOM 722 N N . ALA A 1 95 ? -8.484 -8.303 6.005 1.00 95.06 95 ALA A N 1
ATOM 723 C CA . ALA A 1 95 ? -9.950 -8.301 6.007 1.00 95.06 95 ALA A CA 1
ATOM 724 C C . ALA A 1 95 ? -10.557 -6.894 5.828 1.00 95.06 95 ALA A C 1
ATOM 726 O O . ALA A 1 95 ? -11.593 -6.755 5.183 1.00 95.06 95 ALA A O 1
ATOM 727 N N . CYS A 1 96 ? -9.900 -5.838 6.327 1.00 96.00 96 CYS A N 1
ATOM 728 C CA . CYS A 1 96 ? -10.325 -4.451 6.100 1.00 96.00 96 CYS A CA 1
ATOM 729 C C . CYS A 1 96 ? -10.294 -4.033 4.619 1.00 96.00 96 CYS A C 1
ATOM 731 O O . CYS A 1 96 ? -10.906 -3.024 4.277 1.00 96.00 96 CYS A O 1
ATOM 733 N N . ALA A 1 97 ? -9.612 -4.775 3.737 1.00 94.38 97 ALA A N 1
ATOM 734 C CA . ALA A 1 97 ? -9.642 -4.523 2.297 1.00 94.38 97 ALA A CA 1
ATOM 735 C C . ALA A 1 97 ? -11.021 -4.818 1.664 1.00 94.38 97 ALA A C 1
ATOM 737 O O . ALA A 1 97 ? -11.301 -4.308 0.577 1.00 94.38 97 ALA A O 1
ATOM 738 N N . GLY A 1 98 ? -11.897 -5.566 2.353 1.00 91.81 98 GLY A N 1
ATOM 739 C CA . GLY A 1 98 ? -13.295 -5.785 1.964 1.00 91.81 98 GLY A CA 1
ATOM 740 C C . GLY A 1 98 ? -13.429 -6.334 0.544 1.00 91.81 98 GLY A C 1
ATOM 741 O O . GLY A 1 98 ? -12.696 -7.243 0.170 1.00 91.81 98 GLY A O 1
ATOM 742 N N . ASP A 1 99 ? -14.297 -5.721 -0.264 1.00 89.94 99 ASP A N 1
ATOM 743 C CA . ASP A 1 99 ? -14.557 -6.097 -1.668 1.00 89.94 99 ASP A CA 1
ATOM 744 C C . ASP A 1 99 ? -13.304 -6.074 -2.564 1.00 89.94 99 ASP A C 1
ATOM 746 O O . ASP A 1 99 ? -13.318 -6.543 -3.700 1.00 89.94 99 ASP A O 1
ATOM 750 N N . ALA A 1 100 ? -12.194 -5.488 -2.103 1.00 90.31 100 ALA A N 1
ATOM 751 C CA . ALA A 1 100 ? -10.927 -5.582 -2.818 1.00 90.31 100 ALA A CA 1
ATOM 752 C C . ALA A 1 100 ? -10.299 -6.989 -2.745 1.00 90.31 100 ALA A C 1
ATOM 754 O O . ALA A 1 100 ? -9.345 -7.255 -3.469 1.00 90.31 100 ALA A O 1
ATOM 755 N N . LEU A 1 101 ? -10.814 -7.877 -1.889 1.00 91.19 101 LEU A N 1
ATOM 756 C CA . LEU A 1 101 ? -10.429 -9.288 -1.818 1.00 91.19 101 LEU A CA 1
ATOM 757 C C . LEU A 1 101 ? -11.134 -10.154 -2.875 1.00 91.19 101 LEU A C 1
ATOM 759 O O . LEU A 1 101 ? -10.740 -11.299 -3.059 1.00 91.19 101 LEU A O 1
ATOM 763 N N . ASP A 1 102 ? -12.153 -9.634 -3.566 1.00 90.81 102 ASP A N 1
ATOM 764 C CA . ASP A 1 102 ? -12.942 -10.427 -4.512 1.00 90.81 102 ASP A CA 1
ATOM 765 C C . ASP A 1 102 ? -12.224 -10.610 -5.854 1.00 90.81 102 ASP A C 1
ATOM 767 O O . ASP A 1 102 ? -12.110 -9.673 -6.651 1.00 90.81 102 ASP A O 1
ATOM 771 N N . GLY A 1 103 ? -11.800 -11.837 -6.151 1.00 87.94 103 GLY A N 1
ATOM 772 C CA . GLY A 1 103 ? -11.063 -12.205 -7.364 1.00 87.94 103 GLY A CA 1
ATOM 773 C C . GLY A 1 103 ? -9.550 -12.048 -7.204 1.00 87.94 103 GLY A C 1
ATOM 774 O O . GLY A 1 103 ? -9.040 -11.920 -6.098 1.00 87.94 103 GLY A O 1
ATOM 775 N N . GLU A 1 104 ? -8.823 -12.007 -8.320 1.00 89.75 104 GLU A N 1
ATOM 776 C CA . GLU A 1 104 ? -7.360 -12.113 -8.296 1.00 89.75 104 GLU A CA 1
ATOM 777 C C . GLU A 1 104 ? -6.669 -10.958 -7.556 1.00 89.75 104 GLU A C 1
ATOM 779 O O . GLU A 1 104 ? -6.735 -9.779 -7.956 1.00 89.75 104 GLU A O 1
ATOM 784 N N . GLY A 1 105 ? -5.925 -11.316 -6.513 1.00 90.62 105 GLY A N 1
ATOM 785 C CA . GLY A 1 105 ? -5.163 -10.379 -5.709 1.00 90.62 105 GLY A CA 1
ATOM 786 C C . GLY A 1 105 ? -3.938 -11.010 -5.061 1.00 90.62 105 GLY A C 1
ATOM 787 O O . GLY A 1 105 ? -3.916 -12.192 -4.735 1.00 90.62 105 GLY A O 1
ATOM 788 N N . ILE A 1 106 ? -2.916 -10.188 -4.848 1.00 91.94 106 ILE A N 1
ATOM 789 C CA . ILE A 1 106 ? -1.704 -10.562 -4.121 1.00 91.94 106 ILE A CA 1
ATOM 790 C C . ILE A 1 106 ? -1.621 -9.695 -2.875 1.00 91.94 106 ILE A C 1
ATOM 792 O O . ILE A 1 106 ? -1.689 -8.468 -2.955 1.00 91.94 106 ILE A O 1
ATOM 796 N N . VAL A 1 107 ? -1.448 -10.333 -1.720 1.00 93.38 107 VAL A N 1
ATOM 797 C CA . VAL A 1 107 ? -1.211 -9.643 -0.451 1.00 93.38 107 VAL A CA 1
ATOM 798 C C . VAL A 1 107 ? 0.288 -9.584 -0.188 1.00 93.38 107 VAL A C 1
ATOM 800 O O . VAL A 1 107 ? 0.947 -10.619 -0.108 1.00 93.38 107 VAL A O 1
ATOM 803 N N . VAL A 1 108 ? 0.824 -8.376 -0.008 1.00 93.19 108 VAL A N 1
ATOM 804 C CA . VAL A 1 108 ? 2.2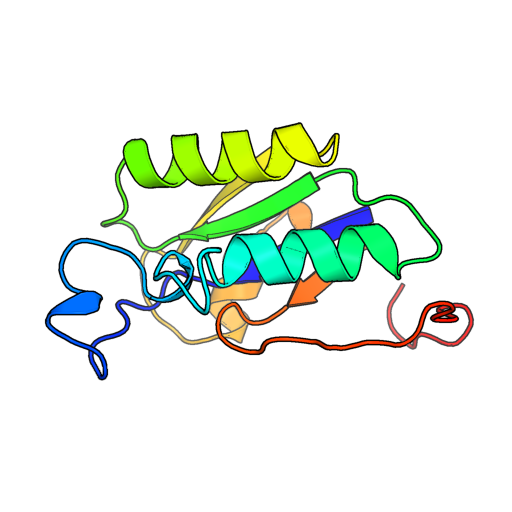50 -8.156 0.256 1.00 93.19 108 VAL A CA 1
ATOM 805 C C . VAL A 1 108 ? 2.440 -7.307 1.503 1.00 93.19 108 VAL A C 1
ATOM 807 O O . VAL A 1 108 ? 1.849 -6.238 1.651 1.00 93.19 108 VAL A O 1
ATOM 810 N N . PHE A 1 109 ? 3.310 -7.756 2.407 1.00 90.62 109 PHE A N 1
ATOM 811 C CA . PHE A 1 109 ? 3.652 -6.985 3.598 1.00 90.62 109 PHE A CA 1
ATOM 812 C C . PHE A 1 109 ? 4.645 -5.875 3.282 1.00 90.62 109 PHE A C 1
ATOM 814 O O . PHE A 1 109 ? 5.704 -6.092 2.698 1.00 90.62 109 PHE A O 1
ATOM 821 N N . ALA A 1 110 ? 4.289 -4.674 3.727 1.00 84.81 110 ALA A N 1
ATOM 822 C CA . ALA A 1 110 ? 4.896 -3.415 3.319 1.00 84.81 110 ALA A CA 1
ATOM 823 C C . ALA A 1 110 ? 6.351 -3.197 3.799 1.00 84.81 110 ALA A C 1
ATOM 825 O O . ALA A 1 110 ? 6.942 -2.151 3.533 1.00 84.81 110 ALA A O 1
ATOM 826 N N . ASP A 1 111 ? 6.917 -4.145 4.547 1.00 84.69 111 ASP A N 1
ATOM 827 C CA . ASP A 1 111 ? 8.289 -4.122 5.055 1.00 84.69 111 ASP A CA 1
ATOM 828 C C . ASP A 1 111 ? 9.160 -5.290 4.577 1.00 84.69 111 ASP A C 1
ATOM 830 O O . ASP A 1 111 ? 10.299 -5.424 5.029 1.00 84.69 111 ASP A O 1
ATOM 834 N N . THR A 1 112 ? 8.654 -6.096 3.644 1.00 86.69 112 THR A N 1
ATOM 835 C CA . THR A 1 112 ? 9.433 -7.121 2.947 1.00 86.69 112 THR A CA 1
ATOM 836 C C . THR A 1 112 ? 9.745 -6.620 1.542 1.00 86.69 112 THR A C 1
ATOM 838 O O . THR A 1 112 ? 8.842 -6.374 0.748 1.00 86.69 112 THR A O 1
ATOM 841 N N . LEU A 1 113 ? 11.031 -6.427 1.241 1.00 85.31 113 LEU A N 1
ATOM 842 C CA . LEU A 1 113 ? 11.483 -6.038 -0.093 1.00 85.31 113 LEU A CA 1
ATOM 843 C C . LEU A 1 113 ? 11.827 -7.285 -0.899 1.00 85.31 113 LEU A C 1
ATOM 845 O O . LEU A 1 113 ? 12.538 -8.165 -0.418 1.00 85.31 113 LEU A O 1
ATOM 849 N N . PHE A 1 114 ? 11.341 -7.325 -2.135 1.00 82.88 114 PHE A N 1
ATOM 850 C CA . PHE A 1 114 ? 11.520 -8.450 -3.037 1.00 82.88 114 PHE A CA 1
ATOM 851 C C . PHE A 1 114 ? 12.496 -8.070 -4.139 1.00 82.88 114 PHE A C 1
ATOM 853 O O . PHE A 1 114 ? 12.369 -7.016 -4.769 1.00 82.88 114 PHE A O 1
ATOM 860 N N . PHE A 1 115 ? 13.448 -8.962 -4.376 1.00 80.12 115 PHE A N 1
ATOM 861 C CA . PHE A 1 115 ? 14.201 -9.017 -5.613 1.00 80.12 115 PHE A CA 1
ATOM 862 C C . PHE A 1 115 ? 13.836 -10.338 -6.276 1.00 80.12 115 PHE A C 1
ATOM 864 O O . PHE A 1 115 ? 14.008 -11.395 -5.672 1.00 80.12 115 PHE A O 1
ATOM 871 N N . MET A 1 116 ? 13.270 -10.265 -7.472 1.00 73.69 116 MET A N 1
ATOM 872 C CA . MET A 1 116 ? 12.843 -11.431 -8.231 1.00 73.69 116 MET A CA 1
ATOM 873 C C . MET A 1 116 ? 13.427 -11.324 -9.632 1.00 73.69 116 MET A C 1
ATOM 875 O O . MET A 1 116 ? 13.439 -10.242 -10.223 1.00 73.69 116 MET A O 1
ATOM 879 N N . GLU A 1 117 ? 13.933 -12.443 -10.140 1.00 71.44 117 GLU A N 1
ATOM 880 C CA . GLU A 1 117 ? 14.292 -12.546 -11.549 1.00 71.44 117 GLU A CA 1
ATOM 881 C C . GLU A 1 117 ? 13.000 -12.559 -12.392 1.00 71.44 117 GLU A C 1
ATOM 883 O O . GLU A 1 117 ? 11.974 -13.059 -11.923 1.00 71.44 117 GLU A O 1
ATOM 888 N N . PRO A 1 118 ? 12.998 -11.974 -13.603 1.00 65.50 118 PRO A N 1
ATOM 889 C CA . PRO A 1 118 ? 11.811 -11.954 -14.456 1.00 65.50 118 PRO A CA 1
ATOM 890 C C . PRO A 1 118 ? 11.309 -13.371 -14.774 1.00 65.50 118 PRO A C 1
ATOM 892 O O . PRO A 1 118 ? 12.115 -14.250 -15.069 1.00 65.50 118 PRO A O 1
ATOM 895 N N . GLY A 1 119 ? 9.984 -13.562 -14.797 1.00 63.34 119 GLY A N 1
ATOM 896 C CA . GLY A 1 119 ? 9.350 -14.824 -15.203 1.00 63.34 119 GLY A CA 1
ATOM 897 C C . GLY A 1 119 ? 8.733 -15.623 -14.054 1.00 63.34 119 GLY A C 1
ATOM 898 O O . GLY A 1 119 ? 9.072 -16.788 -13.868 1.00 63.34 119 GLY A O 1
ATOM 899 N N . VAL A 1 120 ? 7.827 -15.007 -13.287 1.00 69.25 120 VAL A N 1
ATOM 900 C CA . VAL A 1 120 ? 7.030 -15.725 -12.280 1.00 69.25 120 VAL A CA 1
ATOM 901 C C . VAL A 1 120 ? 5.832 -16.389 -12.963 1.00 69.25 120 VAL A C 1
ATOM 903 O O . VAL A 1 120 ? 5.007 -15.701 -13.565 1.00 69.25 120 VAL A O 1
ATOM 906 N N . ASP A 1 121 ? 5.735 -17.713 -12.852 1.00 70.88 121 ASP A N 1
ATOM 907 C CA . ASP A 1 121 ? 4.561 -18.494 -13.252 1.00 70.88 121 ASP A CA 1
ATOM 908 C C . ASP A 1 121 ? 3.561 -18.568 -12.084 1.00 70.88 121 ASP A C 1
ATOM 910 O O . ASP A 1 121 ? 3.956 -18.772 -10.933 1.00 70.88 121 ASP A O 1
ATOM 914 N N . LEU A 1 122 ? 2.278 -18.347 -12.372 1.00 72.56 122 LEU A N 1
ATOM 915 C CA . LEU A 1 122 ? 1.186 -18.339 -11.393 1.00 72.56 122 LEU A CA 1
ATOM 916 C C . LEU A 1 122 ? 0.142 -19.433 -11.665 1.00 72.56 122 LEU A C 1
ATOM 918 O O . LEU A 1 122 ? -0.872 -19.464 -10.966 1.00 72.56 122 LEU A O 1
ATOM 922 N N . ASP A 1 123 ? 0.351 -20.296 -12.662 1.00 69.44 123 ASP A N 1
ATOM 923 C CA . ASP A 1 123 ? -0.668 -21.253 -13.113 1.00 69.44 123 ASP A CA 1
ATOM 924 C C . ASP A 1 123 ? -0.987 -22.349 -12.071 1.00 69.44 123 ASP A C 1
ATOM 926 O O . ASP A 1 123 ? -2.089 -22.894 -12.081 1.00 69.44 123 ASP A O 1
ATOM 930 N N . ASP A 1 124 ? -0.087 -22.593 -11.111 1.00 65.81 124 ASP A N 1
ATOM 931 C CA . ASP A 1 124 ? -0.253 -23.571 -10.020 1.00 65.81 124 ASP A CA 1
ATOM 932 C C . ASP A 1 124 ? -0.609 -22.936 -8.655 1.00 65.81 124 ASP A C 1
ATOM 934 O O . ASP A 1 124 ? -0.457 -23.566 -7.607 1.00 65.81 124 ASP A O 1
ATOM 938 N N . ALA A 1 125 ? -1.036 -21.668 -8.610 1.00 67.88 125 ALA A N 1
ATOM 939 C CA . ALA A 1 125 ? -1.360 -21.025 -7.336 1.00 67.88 125 ALA A CA 1
ATOM 940 C C . ALA A 1 125 ? -2.640 -21.618 -6.705 1.00 67.88 125 ALA A C 1
ATOM 942 O O . ALA A 1 125 ? -3.725 -21.535 -7.276 1.00 67.88 125 ALA A O 1
ATOM 943 N N . ASP A 1 126 ? -2.528 -22.132 -5.473 1.00 64.12 126 ASP A N 1
ATOM 944 C CA . ASP A 1 126 ? -3.623 -22.750 -4.693 1.00 64.12 126 ASP A CA 1
ATOM 945 C C . ASP A 1 126 ? -4.784 -21.791 -4.332 1.00 64.12 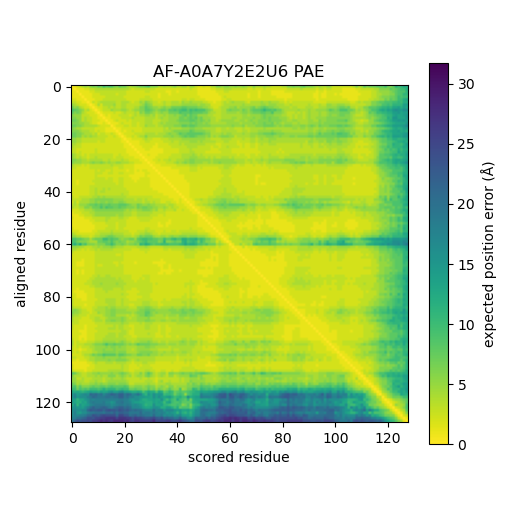126 ASP A C 1
ATOM 947 O O . ASP A 1 126 ? -5.760 -22.197 -3.695 1.00 64.12 126 ASP A O 1
ATOM 951 N N . VAL A 1 127 ? -4.685 -20.507 -4.690 1.00 53.06 127 VAL A N 1
ATOM 952 C CA . VAL A 1 127 ? -5.664 -19.466 -4.358 1.00 53.06 127 VAL A CA 1
ATOM 953 C C . VAL A 1 127 ? -5.950 -18.641 -5.614 1.00 53.06 127 VAL A C 1
ATOM 955 O O . VAL A 1 127 ? -5.101 -17.858 -6.043 1.00 53.06 127 VAL A O 1
ATOM 958 N N . VAL A 1 128 ? -7.136 -18.844 -6.200 1.00 44.94 128 VAL A N 1
ATOM 959 C CA . VAL A 1 128 ? -7.679 -18.079 -7.341 1.00 44.94 128 VAL A CA 1
ATOM 960 C C . VAL A 1 128 ? -8.733 -17.098 -6.849 1.00 44.94 128 VAL A C 1
ATOM 962 O O . VAL A 1 128 ? -9.602 -17.540 -6.062 1.00 44.94 128 VAL A O 1
#

Foldseek 3Di:
DEEEEEQADQPVVPPPQSVQPGQQQDDDPRGGLQLLVQVQCCQAPPDHHAEYEYEHEPPDDPVNVVVVCVSQVVSNHGYHYFYDPDCPDDVSSRCSSPCSPPDDYDYDYSPDGDDDDHDDDCPPPPRD

Nearest PDB structures (foldseek):
  4y7t-assembly1_A  TM=8.875E-01  e=1.735E-07  Pseudomonas putida BIRD-1
  6mnu-assembly1_A  TM=7.661E-01  e=1.375E-06  Yersinia pestis
  4d48-assembly1_A  TM=6.939E-01  e=8.741E-07  Erwinia amylovora CFBP1430
  7d73-assembly1_A  TM=8.306E-01  e=7.589E-05  Homo sapiens
  7d72-assembly1_C  TM=8.222E-01  e=4.353E-04  Homo sapiens